Protein AF-A0A6G0XD49-F1 (afdb_monomer_lite)

InterPro domains:
  IPR055588 Domain of unknown function DUF7164 [PF23741] (1-116)

pLDDT: mean 91.75, std 7.18, range [50.47, 98.06]

Radius of gyration: 19.02 Å; chains: 1; bounding box: 38×35×54 Å

Foldseek 3Di:
DVCCVVPVDDPCLVDVVCPQPCPPHDHPVVPVVVVVVVVCCVVCVPPDDDDPPQAEAADLLFFAFPVRYPYYDADPDDHLAHPVCVVVVVCVVPDLVPQDCRGSNSVNVNVSVVPDDDPDD

Organism: NCBI:txid100861

Secondary structure (DSSP, 8-state):
-HHIIIIIS-TTTTSTTTTTTTTTSS-GGGHHHHHHHHHHHHHHTTT-----TTTSSEETT--SBGGG-S-EE--SS-SSS-HHHHHTTTTTT--GGG--TTBHHHHHHHHHHHTSPPPP-

Sequence (121 aa):
MKYLHEHEFTAEEKSKEYGTKGWPTWHYGVLTLYAGHIAIHNCTFESGVDKNTNMLDFPTTSADDVQNHAHLHTWQDRERFSKFEFAEGKYASENISALSLNKVSDYAMFMALDSQEKASP

Structure (mmCIF, N/CA/C/O backbone):
data_AF-A0A6G0XD49-F1
#
_entry.id   AF-A0A6G0XD49-F1
#
loop_
_atom_site.group_PDB
_atom_site.id
_atom_site.type_symbol
_atom_site.label_atom_id
_atom_site.label_alt_id
_atom_site.label_comp_id
_atom_site.label_asym_id
_atom_site.label_entity_id
_atom_site.label_seq_id
_atom_site.pdbx_PDB_ins_code
_atom_site.Cartn_x
_atom_site.Cartn_y
_atom_site.Cartn_z
_atom_site.occupancy
_atom_site.B_iso_or_equiv
_atom_site.auth_seq_id
_atom_site.auth_comp_id
_atom_site.auth_asym_id
_atom_site.auth_atom_id
_atom_site.pdbx_PDB_model_num
ATOM 1 N N . MET A 1 1 ? 14.618 -7.229 -11.792 1.00 85.81 1 MET A N 1
ATOM 2 C CA . MET A 1 1 ? 14.721 -6.265 -12.916 1.00 85.81 1 MET A CA 1
ATOM 3 C C . MET A 1 1 ? 16.073 -5.563 -12.930 1.00 85.81 1 MET A C 1
ATOM 5 O O . MET A 1 1 ? 16.143 -4.342 -12.960 1.00 85.81 1 MET A O 1
ATOM 9 N N . LYS A 1 2 ? 17.158 -6.348 -12.911 1.00 88.25 2 LYS A N 1
ATOM 10 C CA . LYS A 1 2 ? 18.527 -5.823 -12.933 1.00 88.25 2 LYS A CA 1
ATOM 11 C C . LYS A 1 2 ? 18.848 -5.174 -14.285 1.00 88.25 2 LYS A C 1
ATOM 13 O O . LYS A 1 2 ? 19.360 -4.070 -14.311 1.00 88.25 2 LYS A O 1
ATOM 18 N N . TYR A 1 3 ? 18.406 -5.795 -15.379 1.00 90.62 3 TYR A N 1
ATOM 19 C CA . TYR A 1 3 ? 18.597 -5.272 -16.732 1.00 90.62 3 TYR A CA 1
ATOM 20 C C . TYR A 1 3 ? 18.016 -3.861 -16.929 1.00 90.62 3 TYR A C 1
ATOM 22 O O . TYR A 1 3 ? 18.755 -2.960 -17.304 1.00 90.62 3 TYR A O 1
ATOM 30 N N . LEU A 1 4 ? 16.732 -3.631 -16.603 1.00 91.62 4 LEU A N 1
ATOM 31 C CA . LEU A 1 4 ? 16.142 -2.286 -16.718 1.00 91.62 4 LEU A CA 1
ATOM 32 C C . LEU A 1 4 ? 16.900 -1.262 -15.857 1.00 91.62 4 LEU A C 1
ATOM 34 O O . LEU A 1 4 ? 17.164 -0.150 -16.304 1.00 91.62 4 LEU A O 1
ATOM 38 N N . HIS A 1 5 ? 17.279 -1.646 -14.631 1.00 93.12 5 HIS A N 1
ATOM 39 C CA . HIS A 1 5 ? 18.098 -0.797 -13.769 1.00 93.12 5 HIS A CA 1
ATOM 40 C C . HIS A 1 5 ? 19.446 -0.457 -14.417 1.00 93.12 5 HIS A C 1
ATOM 42 O O . HIS A 1 5 ? 19.867 0.689 -14.348 1.00 93.12 5 HIS A O 1
ATOM 48 N N . GLU A 1 6 ? 20.132 -1.412 -15.035 1.00 95.19 6 GLU A N 1
ATOM 49 C CA . GLU A 1 6 ? 21.479 -1.208 -15.577 1.00 95.19 6 GLU A CA 1
ATOM 50 C C . GLU A 1 6 ? 21.486 -0.488 -16.930 1.00 95.19 6 GLU A C 1
ATOM 52 O O . GLU A 1 6 ? 22.426 0.261 -17.196 1.00 95.19 6 GLU A O 1
ATOM 57 N N . HIS A 1 7 ? 20.449 -0.664 -17.754 1.00 95.44 7 HIS A N 1
ATOM 58 C CA . HIS A 1 7 ? 20.506 -0.298 -19.174 1.00 95.44 7 HIS A CA 1
ATOM 59 C C . HIS A 1 7 ? 19.409 0.651 -19.661 1.00 95.44 7 HIS A C 1
ATOM 61 O O . HIS A 1 7 ? 19.655 1.390 -20.607 1.00 95.44 7 HIS A O 1
ATOM 67 N N . GLU A 1 8 ? 18.232 0.664 -19.034 1.00 94.31 8 GLU A N 1
ATOM 68 C CA . GLU A 1 8 ? 17.064 1.365 -19.600 1.00 94.31 8 GLU A CA 1
ATOM 69 C C . GLU A 1 8 ? 16.777 2.704 -18.919 1.00 94.31 8 GLU A C 1
ATOM 71 O O . GLU A 1 8 ? 16.226 3.609 -19.535 1.00 94.31 8 GLU A O 1
ATOM 76 N N . PHE A 1 9 ? 17.167 2.855 -17.651 1.00 94.69 9 PHE A N 1
ATOM 77 C CA . PHE A 1 9 ? 17.012 4.115 -16.926 1.00 94.69 9 PHE A CA 1
ATOM 78 C C . PHE A 1 9 ? 18.306 4.928 -16.933 1.00 94.69 9 PHE A C 1
ATOM 80 O O . PHE A 1 9 ? 19.380 4.449 -16.540 1.00 94.69 9 PHE A O 1
ATOM 87 N N . THR A 1 10 ? 18.188 6.195 -17.310 1.00 95.81 10 THR A N 1
ATOM 88 C CA . THR A 1 10 ? 19.269 7.182 -17.251 1.00 95.81 10 THR A CA 1
ATOM 89 C C . THR A 1 10 ? 19.672 7.497 -15.806 1.00 95.81 10 THR A C 1
ATOM 91 O O . THR A 1 10 ? 18.965 7.184 -14.845 1.00 95.81 10 THR A O 1
ATOM 94 N N . ALA A 1 11 ? 20.836 8.131 -15.623 1.00 96.44 11 ALA A N 1
ATOM 95 C CA . ALA A 1 11 ? 21.262 8.608 -14.305 1.00 96.44 11 ALA A CA 1
ATOM 96 C C . ALA A 1 11 ? 20.301 9.667 -13.735 1.00 96.44 11 ALA A C 1
ATOM 98 O O . ALA A 1 11 ? 20.070 9.688 -12.528 1.00 96.44 11 ALA A O 1
ATOM 99 N N . GLU A 1 12 ? 19.716 10.503 -14.601 1.00 96.12 12 GLU A N 1
ATOM 100 C CA . GLU A 1 12 ? 18.711 11.487 -14.205 1.00 96.12 12 GLU A CA 1
ATOM 101 C C . GLU A 1 12 ? 17.456 10.791 -13.669 1.00 96.12 12 GLU A C 1
ATOM 103 O O . GLU A 1 12 ? 17.064 11.064 -12.543 1.00 96.12 12 GLU A O 1
ATOM 108 N N . GLU A 1 13 ? 16.880 9.828 -14.392 1.00 95.44 13 GLU A N 1
ATOM 109 C CA . GLU A 1 13 ? 15.654 9.127 -13.965 1.00 95.44 13 GLU A CA 1
ATOM 110 C C . GLU A 1 13 ? 15.812 8.330 -12.658 1.00 95.44 13 GLU A C 1
ATOM 112 O O . GLU A 1 13 ? 14.829 8.055 -11.969 1.00 95.44 13 GLU A O 1
ATOM 117 N N . LYS A 1 14 ? 17.048 7.962 -12.302 1.00 94.88 14 LYS A N 1
ATOM 118 C CA . LYS A 1 14 ? 17.398 7.300 -11.033 1.00 94.88 14 LYS A CA 1
ATOM 119 C C . LYS A 1 14 ? 17.630 8.276 -9.877 1.00 94.88 14 LYS A C 1
ATOM 121 O O . LYS A 1 14 ? 17.747 7.840 -8.731 1.00 94.88 14 LYS A O 1
ATOM 126 N N . SER A 1 15 ? 17.784 9.565 -10.168 1.00 94.94 15 SER A N 1
ATOM 127 C CA . SER A 1 15 ? 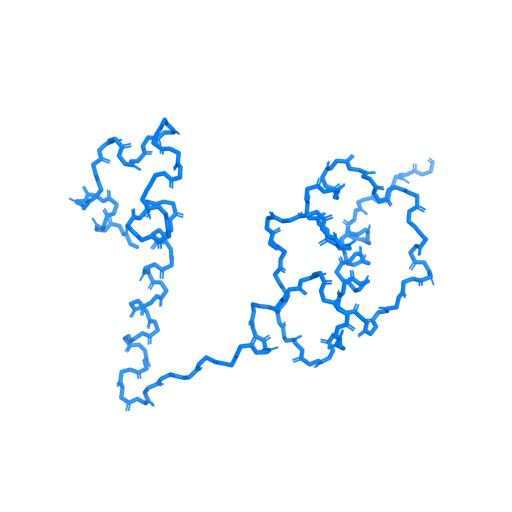18.176 10.580 -9.189 1.00 94.94 15 SER A CA 1
ATOM 128 C C . SER A 1 15 ? 17.034 10.937 -8.233 1.00 94.94 15 SER A C 1
ATOM 130 O O . SER A 1 15 ? 15.854 10.785 -8.553 1.00 94.94 15 SER A O 1
ATOM 132 N N . LYS A 1 16 ? 17.377 11.454 -7.045 1.00 94.25 16 LYS A N 1
ATOM 133 C CA . LYS A 1 16 ? 16.368 11.926 -6.080 1.00 94.25 16 LYS A CA 1
ATOM 134 C C . LYS A 1 16 ? 15.627 13.151 -6.616 1.00 94.25 16 LYS A C 1
ATOM 136 O O . LYS A 1 16 ? 14.438 13.312 -6.361 1.00 94.25 16 LYS A O 1
ATOM 141 N N . GLU A 1 17 ? 16.328 13.987 -7.372 1.00 96.00 17 GLU A N 1
ATOM 142 C CA . GLU A 1 17 ? 15.851 15.235 -7.966 1.00 96.00 17 GLU A CA 1
ATOM 143 C C . GLU A 1 17 ? 14.796 14.990 -9.053 1.00 96.00 17 GLU A C 1
ATOM 145 O O . GLU A 1 17 ? 13.919 15.828 -9.285 1.00 96.00 17 GLU A O 1
ATOM 150 N N . TYR A 1 18 ? 14.848 13.829 -9.710 1.00 94.50 18 TYR A N 1
ATOM 151 C CA . TYR A 1 18 ? 13.815 13.406 -10.651 1.00 94.50 18 TYR A CA 1
ATOM 152 C C . TYR A 1 18 ? 12.488 13.094 -9.950 1.00 94.50 18 TYR A C 1
ATOM 154 O O . TYR A 1 18 ? 11.420 13.289 -10.534 1.00 94.50 18 TYR A O 1
ATOM 162 N N . GLY A 1 19 ? 12.536 12.707 -8.672 1.00 92.56 19 GLY A N 1
ATOM 163 C CA . GLY A 1 19 ? 11.358 12.535 -7.829 1.00 92.56 19 GLY A CA 1
ATOM 164 C C . GLY A 1 19 ? 10.375 11.542 -8.439 1.00 92.56 19 GLY A C 1
ATOM 165 O O . GLY A 1 19 ? 10.741 10.410 -8.721 1.00 92.56 19 GLY A O 1
ATOM 166 N N . THR A 1 20 ? 9.129 11.966 -8.656 1.00 92.62 20 THR A N 1
ATOM 167 C CA . THR A 1 20 ? 8.046 11.149 -9.234 1.00 92.62 20 THR A CA 1
ATOM 168 C C . THR A 1 20 ? 7.772 11.454 -10.709 1.00 92.62 20 THR A C 1
ATOM 170 O O . THR A 1 20 ? 6.728 11.066 -11.239 1.00 92.62 20 THR A O 1
ATOM 173 N N . LYS A 1 21 ? 8.687 12.146 -11.402 1.00 93.44 21 LYS A N 1
ATOM 174 C CA . LYS A 1 21 ? 8.553 12.379 -12.846 1.00 93.44 21 LYS A CA 1
ATOM 175 C C . LYS A 1 21 ? 8.436 11.031 -13.578 1.00 93.44 21 LYS A C 1
ATOM 177 O O . LYS A 1 21 ? 9.052 10.037 -13.190 1.00 93.44 21 LYS A O 1
ATOM 182 N N . GLY A 1 22 ? 7.573 10.990 -14.591 1.00 88.50 22 GLY A N 1
ATOM 183 C CA . GLY A 1 22 ? 7.269 9.781 -15.366 1.00 88.50 22 GLY A CA 1
ATOM 184 C C . GLY A 1 22 ? 6.196 8.859 -14.765 1.00 88.50 22 GLY A C 1
ATOM 185 O O . GLY A 1 22 ? 5.602 8.069 -15.500 1.00 88.50 22 GLY A O 1
ATOM 186 N N . TRP A 1 23 ? 5.854 8.987 -13.477 1.00 88.62 23 TRP A N 1
ATOM 187 C CA . TRP A 1 23 ? 4.709 8.280 -12.885 1.00 88.62 23 TRP A CA 1
ATOM 188 C C . TRP A 1 23 ? 3.374 8.791 -13.473 1.00 88.62 23 TRP A C 1
ATOM 190 O O . TRP A 1 23 ? 3.242 9.999 -13.677 1.00 88.62 23 TRP A O 1
ATOM 200 N N . PRO A 1 24 ? 2.367 7.929 -13.737 1.00 87.06 24 PRO A N 1
ATOM 201 C CA . PRO A 1 24 ? 2.303 6.481 -13.489 1.00 87.06 24 PRO A CA 1
ATOM 202 C C . PRO A 1 24 ? 2.796 5.605 -14.651 1.00 87.06 24 PRO A C 1
ATOM 204 O O . PRO A 1 24 ? 2.536 4.406 -14.675 1.00 87.06 24 PRO A O 1
ATOM 207 N N . THR A 1 25 ? 3.475 6.200 -15.631 1.00 87.50 25 THR A N 1
ATOM 208 C CA . THR A 1 25 ? 3.927 5.525 -16.854 1.00 87.50 25 THR A CA 1
ATOM 209 C C . THR A 1 25 ? 5.325 4.923 -16.692 1.00 87.50 25 THR A C 1
ATOM 211 O O . THR A 1 25 ? 5.460 3.903 -16.021 1.00 87.50 25 THR A O 1
ATOM 214 N N . TRP A 1 26 ? 6.362 5.514 -17.293 1.00 91.88 26 TRP A N 1
ATOM 215 C CA . TRP A 1 26 ? 7.756 5.087 -17.178 1.00 91.88 26 TRP A CA 1
ATOM 216 C C . TRP A 1 26 ? 8.412 5.716 -15.949 1.00 91.88 26 TRP A C 1
ATOM 218 O O . TRP A 1 26 ? 8.705 6.909 -15.942 1.00 91.88 26 TRP A O 1
ATOM 228 N N . HIS A 1 27 ? 8.609 4.937 -14.885 1.00 94.44 27 HIS A N 1
ATOM 229 C CA . HIS A 1 27 ? 9.156 5.462 -13.638 1.00 94.44 27 HIS A CA 1
ATOM 230 C C . HIS A 1 27 ? 10.052 4.446 -12.918 1.00 94.44 27 HIS A C 1
ATOM 232 O O . HIS A 1 27 ? 9.650 3.317 -12.633 1.00 94.44 27 HIS A O 1
ATOM 238 N N . TYR A 1 28 ? 11.271 4.871 -12.574 1.00 94.50 28 TYR A N 1
ATOM 239 C CA . TYR A 1 28 ? 12.288 4.012 -11.961 1.00 94.50 28 TYR A CA 1
ATOM 240 C C . TYR A 1 28 ? 11.839 3.428 -10.611 1.00 94.50 28 TYR A C 1
ATOM 242 O O . TYR A 1 28 ? 12.086 2.256 -10.320 1.00 94.50 28 TYR A O 1
ATOM 250 N N . GLY A 1 29 ? 11.113 4.215 -9.807 1.00 90.88 29 GLY A N 1
ATOM 251 C CA . GLY A 1 29 ? 10.632 3.806 -8.485 1.00 90.88 29 GLY A CA 1
ATOM 252 C C . GLY A 1 29 ? 9.656 2.625 -8.495 1.00 90.88 29 GLY A C 1
ATOM 253 O O . GLY A 1 29 ? 9.401 2.048 -7.442 1.00 90.88 29 GLY A O 1
ATOM 254 N N . VAL A 1 30 ? 9.146 2.225 -9.665 1.00 90.69 30 VAL A N 1
ATOM 255 C CA . VAL A 1 30 ? 8.218 1.091 -9.816 1.00 90.69 30 VAL A CA 1
ATOM 256 C C . VAL A 1 30 ? 8.759 -0.042 -10.679 1.00 90.69 30 VAL A C 1
ATOM 258 O O . VAL A 1 30 ? 8.005 -0.868 -11.191 1.00 90.69 30 VAL A O 1
ATOM 261 N N . LEU A 1 31 ? 10.086 -0.159 -10.768 1.00 91.31 31 LEU A N 1
ATOM 262 C CA . LEU A 1 31 ? 10.767 -1.305 -11.379 1.00 91.31 31 LEU A CA 1
ATOM 263 C C . LEU A 1 31 ? 10.246 -2.666 -10.893 1.00 91.31 31 LEU A C 1
ATOM 265 O O . LEU A 1 31 ? 10.184 -3.623 -11.665 1.00 91.31 31 LEU A O 1
ATOM 269 N N . THR A 1 32 ? 9.881 -2.767 -9.615 1.00 88.81 32 THR A N 1
ATOM 270 C CA . THR A 1 32 ? 9.284 -3.973 -9.028 1.00 88.81 32 THR A CA 1
ATOM 271 C C . THR A 1 32 ? 7.914 -4.296 -9.622 1.00 88.81 32 THR A C 1
ATOM 273 O O . THR A 1 32 ? 7.619 -5.473 -9.811 1.00 88.81 32 THR A O 1
ATOM 276 N N . LEU A 1 33 ? 7.111 -3.294 -9.998 1.00 89.56 33 LEU A N 1
ATOM 277 C CA . LEU A 1 33 ? 5.820 -3.509 -10.660 1.00 89.56 33 LEU A CA 1
ATOM 278 C C . LEU A 1 33 ? 6.003 -4.046 -12.084 1.00 89.56 33 LEU A C 1
ATOM 280 O O . LEU A 1 33 ? 5.319 -4.996 -12.461 1.00 89.56 33 LEU A O 1
ATOM 284 N N . TYR A 1 34 ? 6.979 -3.536 -12.847 1.00 91.25 34 TYR A N 1
ATOM 285 C CA . TYR A 1 34 ? 7.320 -4.126 -14.151 1.00 91.25 34 TYR A CA 1
ATOM 286 C C . TYR A 1 34 ? 7.798 -5.574 -14.011 1.00 91.25 34 TYR A C 1
ATOM 288 O O . TYR A 1 34 ? 7.416 -6.430 -14.807 1.00 91.25 34 TYR A O 1
ATOM 296 N N . ALA A 1 35 ? 8.598 -5.863 -12.975 1.00 89.38 35 ALA A N 1
ATOM 297 C CA . ALA A 1 35 ? 9.009 -7.228 -12.645 1.00 89.38 35 ALA A CA 1
ATOM 298 C C . ALA A 1 35 ? 7.796 -8.134 -12.427 1.00 89.38 35 ALA A C 1
ATOM 300 O O . ALA A 1 35 ? 7.735 -9.227 -12.983 1.00 89.38 35 ALA A O 1
ATOM 301 N N . GLY A 1 36 ? 6.842 -7.651 -11.626 1.00 89.19 36 GLY A N 1
ATOM 302 C CA . GLY A 1 36 ? 5.601 -8.346 -11.318 1.00 89.19 36 GLY A CA 1
ATOM 303 C C . GLY A 1 36 ? 4.788 -8.636 -12.574 1.00 89.19 36 GLY A C 1
ATOM 304 O O . GLY A 1 36 ? 4.407 -9.780 -12.783 1.00 89.19 36 GLY A O 1
ATOM 305 N N . HIS A 1 37 ? 4.594 -7.648 -13.453 1.00 87.81 37 HIS A N 1
ATOM 306 C CA . HIS A 1 37 ? 3.890 -7.850 -14.724 1.00 87.81 37 HIS A CA 1
ATOM 307 C C . HIS A 1 37 ? 4.549 -8.914 -15.607 1.00 87.81 37 HIS A C 1
ATOM 309 O O . HIS A 1 37 ? 3.854 -9.800 -16.101 1.00 87.81 37 HIS A O 1
ATOM 315 N N . ILE A 1 38 ? 5.875 -8.870 -15.775 1.00 90.44 38 ILE A N 1
ATOM 316 C CA . ILE A 1 38 ? 6.596 -9.880 -16.566 1.00 90.44 38 ILE A CA 1
ATOM 317 C C . ILE A 1 38 ? 6.463 -11.262 -15.921 1.00 90.44 38 ILE A C 1
ATOM 319 O O . ILE A 1 38 ? 6.199 -12.237 -16.619 1.00 90.44 38 ILE A O 1
ATOM 323 N N . ALA A 1 39 ? 6.618 -11.354 -14.598 1.00 91.62 39 ALA A N 1
ATOM 324 C CA . ALA A 1 39 ? 6.515 -12.616 -13.874 1.00 91.62 39 ALA A CA 1
ATOM 325 C C . ALA A 1 39 ? 5.109 -13.221 -13.980 1.00 91.62 39 ALA A C 1
ATOM 327 O O . ALA A 1 39 ? 4.981 -14.396 -14.313 1.00 91.62 39 ALA A O 1
ATOM 328 N N . ILE A 1 40 ? 4.064 -12.418 -13.758 1.00 90.88 40 ILE A N 1
ATOM 329 C CA . ILE A 1 40 ? 2.670 -12.845 -13.906 1.00 90.88 40 ILE A CA 1
ATOM 330 C C . ILE A 1 40 ? 2.448 -13.349 -15.328 1.00 90.88 40 ILE A C 1
ATOM 332 O O . ILE A 1 40 ? 2.023 -14.488 -15.494 1.00 90.88 40 ILE A O 1
ATOM 336 N N . HIS A 1 41 ? 2.796 -12.551 -16.342 1.00 89.38 41 HIS A N 1
ATOM 337 C CA . HIS A 1 41 ? 2.610 -12.935 -17.739 1.00 89.38 41 HIS A CA 1
ATOM 338 C C . HIS A 1 41 ? 3.334 -14.242 -18.080 1.00 89.38 41 HIS A C 1
ATOM 340 O O . HIS A 1 41 ? 2.730 -15.141 -18.653 1.00 89.38 41 HIS A O 1
ATOM 346 N N . ASN A 1 42 ? 4.594 -14.393 -17.669 1.00 92.38 42 ASN A N 1
ATOM 347 C CA . ASN A 1 42 ? 5.370 -15.604 -17.923 1.00 92.38 42 ASN A CA 1
ATOM 348 C C . ASN A 1 42 ? 4.777 -16.845 -17.233 1.00 92.38 42 ASN A C 1
ATOM 350 O O . ASN A 1 42 ? 4.780 -17.928 -17.807 1.00 92.38 42 ASN A O 1
ATOM 354 N N . CYS A 1 43 ? 4.262 -16.702 -16.010 1.00 92.38 43 CYS A N 1
ATOM 355 C CA . CYS A 1 43 ? 3.689 -17.815 -15.249 1.00 92.38 43 CYS A CA 1
ATOM 356 C C . CYS A 1 43 ? 2.265 -18.197 -15.679 1.00 92.38 43 CYS A C 1
ATOM 358 O O . CYS A 1 43 ? 1.790 -19.265 -15.310 1.00 92.38 43 CYS A O 1
ATOM 360 N N . THR A 1 44 ? 1.572 -1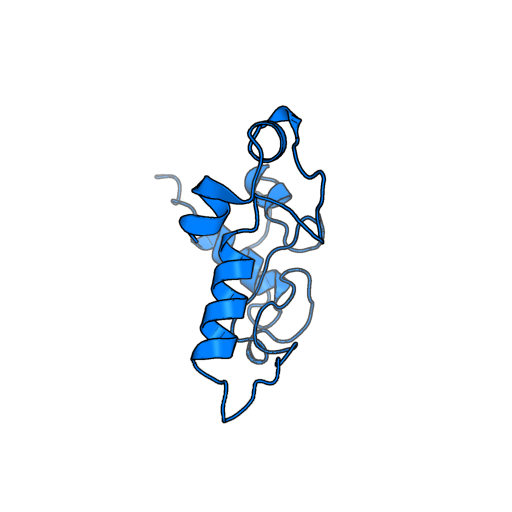7.327 -16.413 1.00 93.69 44 THR A N 1
ATOM 361 C CA . THR A 1 44 ? 0.141 -17.480 -16.735 1.00 93.69 44 THR A CA 1
ATOM 362 C C . THR A 1 44 ? -0.150 -17.352 -18.227 1.00 93.69 44 THR A C 1
ATOM 364 O O . THR A 1 44 ? -1.303 -17.216 -18.628 1.00 93.69 44 THR A O 1
ATOM 367 N N . PHE A 1 45 ? 0.896 -17.408 -19.055 1.00 89.38 45 PHE A N 1
ATOM 368 C CA . PHE A 1 45 ? 0.836 -17.159 -20.493 1.00 89.38 45 PHE A CA 1
ATOM 369 C C . PHE A 1 45 ? -0.265 -17.964 -21.199 1.00 89.38 45 PHE A C 1
ATOM 371 O O . PHE A 1 45 ? -0.994 -17.419 -22.022 1.00 89.38 45 PHE A O 1
ATOM 378 N N . GLU A 1 46 ? -0.412 -19.244 -20.848 1.00 92.44 46 GLU A N 1
ATOM 379 C CA . GLU A 1 46 ? -1.374 -20.152 -21.486 1.00 92.44 46 GLU A CA 1
ATOM 380 C C . GLU A 1 46 ? -2.793 -20.057 -20.904 1.00 92.44 46 GLU A C 1
ATOM 382 O O . GLU A 1 46 ? -3.764 -20.358 -21.594 1.00 92.44 46 GLU A O 1
ATOM 387 N N . SER A 1 47 ? -2.928 -19.650 -19.640 1.00 91.50 47 SER A N 1
ATOM 388 C CA . SER A 1 47 ? -4.204 -19.635 -18.912 1.00 91.50 47 SER A CA 1
ATOM 389 C C . SER A 1 47 ? -4.880 -18.264 -18.885 1.00 91.50 47 SER A C 1
ATOM 391 O O . SER A 1 47 ? -6.076 -18.173 -18.611 1.00 91.50 47 SER A O 1
ATOM 393 N N . GLY A 1 48 ? -4.121 -17.196 -19.135 1.00 85.94 48 GLY A N 1
ATOM 394 C CA . GLY A 1 48 ? -4.546 -15.828 -18.866 1.00 85.94 48 GLY A CA 1
ATOM 395 C C . GLY A 1 48 ? -4.639 -15.523 -17.366 1.00 85.94 48 GLY A C 1
ATOM 396 O O . GLY A 1 48 ? -4.428 -16.387 -16.510 1.00 85.94 48 GLY A O 1
ATOM 397 N N . VAL A 1 49 ? -4.938 -14.259 -17.055 1.00 87.19 49 VAL A N 1
ATOM 398 C CA . VAL A 1 49 ? -5.132 -13.740 -15.692 1.00 87.19 49 VAL A CA 1
ATOM 399 C C . VAL A 1 49 ? -6.303 -12.784 -15.696 1.00 87.19 49 VAL A C 1
ATOM 401 O O . VAL A 1 49 ? -6.416 -11.952 -16.594 1.00 87.19 49 VAL A O 1
ATOM 404 N N . ASP A 1 50 ? -7.121 -12.872 -14.653 1.00 86.25 50 ASP A N 1
ATOM 405 C CA . ASP A 1 50 ? -8.120 -11.865 -14.332 1.00 86.25 50 ASP A CA 1
ATOM 406 C C . ASP A 1 50 ? -7.804 -11.223 -12.976 1.00 86.25 50 ASP A C 1
ATOM 408 O O . ASP A 1 50 ? -7.366 -11.895 -12.035 1.00 86.25 50 ASP A O 1
ATOM 412 N N . LYS A 1 51 ? -8.000 -9.905 -12.879 1.00 82.62 51 LYS A N 1
ATOM 413 C CA . LYS A 1 51 ? -7.791 -9.164 -11.633 1.00 82.62 51 LYS A CA 1
ATOM 414 C C . LYS A 1 51 ? -9.112 -9.110 -10.879 1.00 82.62 51 LYS A C 1
ATOM 416 O O . LYS A 1 51 ? -9.996 -8.334 -11.226 1.00 82.62 51 LYS A O 1
ATOM 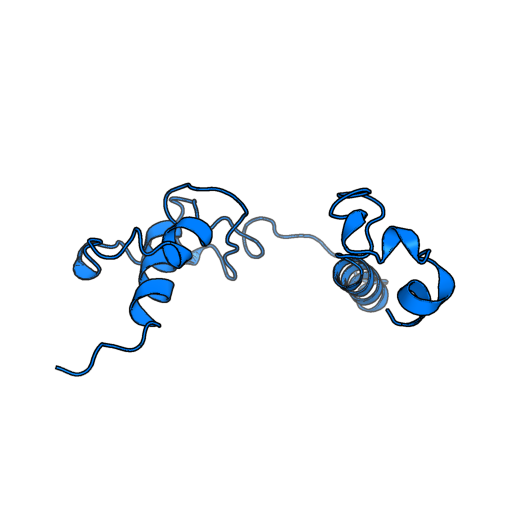421 N N . ASN A 1 52 ? -9.197 -9.826 -9.760 1.00 85.81 52 ASN A N 1
ATOM 422 C CA . ASN A 1 52 ? -10.264 -9.587 -8.794 1.00 85.81 52 ASN A CA 1
ATOM 423 C C . ASN A 1 52 ? -9.977 -8.292 -8.014 1.00 85.81 52 ASN A C 1
ATOM 425 O O . ASN A 1 52 ? -9.184 -8.286 -7.071 1.00 85.81 52 ASN A O 1
ATOM 429 N N . THR A 1 53 ? -10.631 -7.200 -8.412 1.00 83.69 53 THR A N 1
ATOM 430 C CA . THR A 1 53 ? -10.451 -5.860 -7.827 1.00 83.69 53 THR A CA 1
ATOM 431 C C . THR A 1 53 ? -10.956 -5.727 -6.397 1.00 83.69 53 THR A C 1
ATOM 433 O O . THR A 1 53 ? -10.661 -4.729 -5.752 1.00 83.69 53 THR A O 1
ATOM 436 N N . ASN A 1 54 ? -11.717 -6.704 -5.907 1.00 88.69 54 ASN A N 1
ATOM 437 C CA . ASN A 1 54 ? -12.307 -6.652 -4.575 1.00 88.69 54 ASN A CA 1
ATOM 438 C C . ASN A 1 54 ? -11.497 -7.465 -3.563 1.00 88.69 54 ASN A C 1
ATOM 440 O O . ASN A 1 54 ? -11.672 -7.277 -2.374 1.00 88.69 54 ASN A O 1
ATOM 444 N N . MET A 1 55 ? -10.615 -8.368 -3.995 1.00 89.38 55 MET A N 1
ATOM 445 C CA . MET A 1 55 ? -9.938 -9.283 -3.069 1.00 89.38 55 MET A CA 1
ATOM 446 C C . MET A 1 55 ? -8.545 -8.798 -2.662 1.00 89.38 55 MET A C 1
ATOM 448 O O . MET A 1 55 ? -8.146 -8.919 -1.506 1.00 89.38 55 MET A O 1
ATOM 452 N N . LEU A 1 56 ? -7.789 -8.279 -3.627 1.00 88.06 56 LEU A N 1
ATOM 453 C CA . LEU A 1 56 ? -6.420 -7.813 -3.444 1.00 88.06 56 LEU A CA 1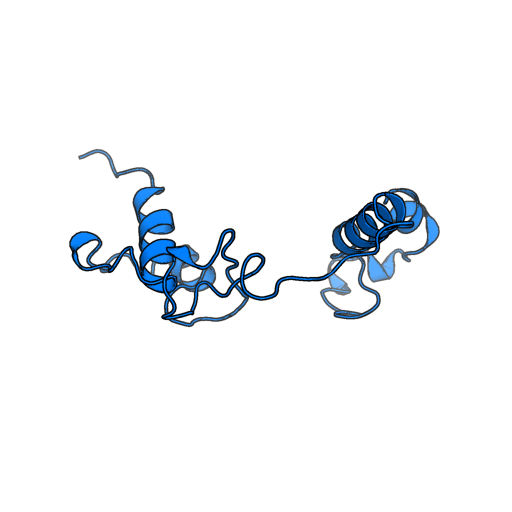
ATOM 454 C C . LEU A 1 56 ? -6.379 -6.317 -3.709 1.00 88.06 56 LEU A C 1
ATOM 456 O O . LEU A 1 56 ? -7.076 -5.850 -4.607 1.00 88.06 56 LEU A O 1
ATOM 460 N N . ASP A 1 57 ? -5.505 -5.608 -2.994 1.00 89.00 57 ASP A N 1
ATOM 461 C CA . ASP A 1 57 ? -5.298 -4.175 -3.215 1.00 89.00 57 ASP A CA 1
ATOM 462 C C . ASP A 1 57 ? -6.601 -3.385 -2.969 1.00 89.00 57 ASP A C 1
ATOM 464 O O . ASP A 1 57 ? -7.091 -2.691 -3.857 1.00 89.00 57 ASP A O 1
ATOM 468 N N . PHE A 1 58 ? -7.190 -3.530 -1.768 1.00 94.88 58 PHE A N 1
ATOM 469 C CA . PHE A 1 58 ? -8.453 -2.880 -1.382 1.00 94.88 58 PHE A CA 1
ATOM 470 C C . PHE A 1 58 ? -8.258 -1.723 -0.372 1.00 94.88 58 PHE A C 1
ATOM 472 O O . PHE A 1 58 ? -7.490 -1.887 0.580 1.00 94.88 58 PHE A O 1
ATOM 479 N N . PRO A 1 59 ? -8.920 -0.556 -0.529 1.00 95.50 59 PRO A N 1
ATOM 480 C CA . PRO A 1 59 ? -8.701 0.649 0.289 1.00 95.50 59 PRO A CA 1
ATOM 481 C C . PRO A 1 59 ? -8.951 0.464 1.775 1.00 95.50 59 PRO A C 1
ATOM 483 O O . PRO A 1 59 ? -10.080 0.240 2.198 1.00 95.50 59 PRO A O 1
ATOM 486 N N . THR A 1 60 ? -7.918 0.713 2.590 1.00 96.69 60 THR A N 1
ATOM 487 C CA . THR A 1 60 ? -8.057 0.831 4.051 1.00 96.69 60 THR A CA 1
ATOM 488 C C . THR A 1 60 ? -8.936 2.001 4.482 1.00 96.69 60 THR A C 1
ATOM 490 O O . THR A 1 60 ? -9.243 2.122 5.657 1.00 96.69 60 THR A O 1
ATOM 493 N N . THR A 1 61 ? -9.351 2.877 3.572 1.00 96.75 61 THR A N 1
ATOM 494 C CA . THR A 1 61 ? -10.304 3.955 3.865 1.00 96.75 61 THR A CA 1
ATOM 495 C C . THR A 1 61 ? -11.760 3.487 3.781 1.00 96.75 61 THR A C 1
ATOM 497 O O . THR A 1 61 ? -12.662 4.187 4.239 1.00 96.75 61 THR A O 1
ATOM 500 N N . SER A 1 62 ? -11.999 2.280 3.255 1.00 96.12 62 SER A N 1
ATOM 501 C CA . SER A 1 62 ? -13.333 1.741 3.004 1.00 96.12 62 SER A CA 1
ATOM 502 C C . SER A 1 62 ? -14.137 1.451 4.277 1.00 96.12 62 SER A C 1
ATOM 504 O O . SER A 1 62 ? -13.604 1.155 5.354 1.00 96.12 62 SER A O 1
ATOM 506 N N . ALA A 1 63 ? -15.460 1.502 4.123 1.00 96.88 63 ALA A N 1
ATOM 507 C CA . ALA A 1 63 ? -16.436 1.058 5.113 1.00 96.88 63 ALA A CA 1
ATOM 508 C C . ALA A 1 63 ? -16.999 -0.350 4.824 1.00 96.88 63 ALA A C 1
ATOM 510 O O . ALA A 1 63 ? -17.926 -0.771 5.511 1.00 96.88 63 ALA A O 1
ATOM 511 N N . ASP A 1 64 ? -16.470 -1.046 3.814 1.00 97.25 64 ASP A N 1
ATOM 512 C CA . ASP A 1 64 ? -16.883 -2.405 3.444 1.00 97.25 64 ASP A CA 1
ATOM 513 C C . ASP A 1 64 ? -16.499 -3.439 4.522 1.00 97.25 64 ASP A C 1
ATOM 515 O O . ASP A 1 64 ? -15.723 -3.144 5.446 1.00 97.25 64 ASP A O 1
ATOM 519 N N . ASP A 1 65 ? -17.065 -4.641 4.411 1.00 96.81 65 ASP A N 1
ATOM 520 C CA . ASP A 1 65 ? -16.795 -5.743 5.329 1.00 96.81 65 ASP A CA 1
ATOM 521 C C . ASP A 1 65 ? -15.396 -6.317 5.084 1.00 96.81 65 ASP A C 1
ATOM 523 O O . ASP A 1 65 ? -15.078 -6.780 3.989 1.00 96.81 65 ASP A O 1
ATOM 527 N N . VAL A 1 66 ? -14.561 -6.334 6.123 1.00 96.12 66 VAL A N 1
ATOM 528 C CA . VAL A 1 66 ? -13.182 -6.831 6.056 1.00 96.12 66 VAL A CA 1
ATOM 529 C C . VAL A 1 66 ? -13.097 -8.268 5.529 1.00 96.12 66 VAL A C 1
ATOM 531 O O . VAL A 1 66 ? -12.115 -8.622 4.883 1.00 96.12 66 VAL A O 1
ATOM 534 N N . GLN A 1 67 ? -14.125 -9.092 5.751 1.00 95.38 67 GLN A N 1
ATOM 535 C CA . GLN A 1 67 ? -14.140 -10.499 5.344 1.00 95.38 67 GLN A CA 1
ATOM 536 C C . GLN A 1 67 ? -14.210 -10.689 3.823 1.00 95.38 67 GLN A C 1
ATOM 538 O O . GLN A 1 67 ? -13.906 -11.776 3.331 1.00 95.38 67 GLN A O 1
ATOM 543 N N . ASN A 1 68 ? -14.570 -9.646 3.071 1.00 95.44 68 ASN A N 1
ATOM 544 C CA . ASN A 1 68 ? -14.647 -9.690 1.611 1.00 95.44 68 ASN A CA 1
ATOM 545 C C . ASN A 1 68 ? -13.298 -9.422 0.924 1.00 95.44 68 ASN A C 1
ATOM 547 O O . ASN A 1 68 ? -13.214 -9.498 -0.305 1.00 95.44 68 ASN A O 1
ATOM 551 N N . HIS A 1 69 ? -12.249 -9.108 1.692 1.00 95.56 69 HIS A N 1
ATOM 552 C CA . HIS A 1 69 ? -10.979 -8.614 1.168 1.00 95.56 69 HIS A CA 1
ATOM 553 C C . HIS A 1 69 ? -9.801 -9.366 1.795 1.00 95.56 69 HIS A C 1
ATOM 555 O O . HIS A 1 69 ? -9.586 -9.327 3.003 1.00 95.56 69 HIS A O 1
ATOM 561 N N . ALA A 1 70 ? -8.988 -10.027 0.971 1.00 93.06 70 ALA A N 1
ATOM 562 C CA . ALA A 1 70 ? -7.816 -10.763 1.444 1.00 93.06 70 ALA A CA 1
ATOM 563 C C . ALA A 1 70 ? -6.631 -9.845 1.776 1.00 93.06 70 ALA A C 1
ATOM 565 O O . ALA A 1 70 ? -5.817 -10.175 2.637 1.00 93.06 70 ALA A O 1
ATOM 566 N N . HIS A 1 71 ? -6.498 -8.714 1.075 1.00 94.44 71 HIS A N 1
ATOM 567 C CA . HIS A 1 71 ? -5.398 -7.779 1.291 1.00 94.44 71 HIS A CA 1
ATOM 568 C C . HIS A 1 71 ? -5.855 -6.326 1.193 1.00 94.44 71 HIS A C 1
ATOM 570 O O . HIS A 1 71 ? -6.368 -5.883 0.161 1.00 94.44 71 HIS A O 1
ATOM 576 N N . LEU A 1 72 ? -5.576 -5.566 2.250 1.00 95.00 72 LEU A N 1
ATOM 577 C CA . LEU A 1 72 ? -5.850 -4.139 2.321 1.00 95.00 72 LEU A CA 1
ATOM 578 C C . LEU A 1 72 ? -4.609 -3.334 1.928 1.00 95.00 72 LEU A C 1
ATOM 580 O O . LEU A 1 72 ? -3.481 -3.727 2.217 1.00 95.00 72 LEU A O 1
ATOM 584 N N . HIS A 1 73 ? -4.803 -2.188 1.293 1.00 94.00 73 HIS A N 1
ATOM 585 C CA . HIS A 1 73 ? -3.734 -1.257 0.957 1.00 94.00 73 HIS A CA 1
ATOM 586 C C . HIS A 1 73 ? -4.067 0.130 1.510 1.00 94.00 73 HIS A C 1
ATOM 588 O O . HIS A 1 73 ? -5.208 0.583 1.521 1.00 94.00 73 HIS A O 1
ATOM 594 N N . THR A 1 74 ? -3.052 0.795 2.047 1.00 94.81 74 THR A N 1
ATOM 595 C CA . THR A 1 74 ? -3.146 2.173 2.523 1.00 94.81 74 THR A CA 1
ATOM 596 C C . THR A 1 74 ? -2.561 3.125 1.490 1.00 94.81 74 THR A C 1
ATOM 598 O O . THR A 1 74 ? -1.333 3.239 1.348 1.00 94.81 74 THR A O 1
ATOM 601 N N . TRP A 1 75 ? -3.450 3.821 0.783 1.00 90.00 75 TRP A N 1
ATOM 602 C CA . TRP A 1 75 ? -3.110 4.819 -0.226 1.00 90.00 75 TRP A CA 1
ATOM 603 C C . TRP A 1 75 ? -2.521 6.089 0.399 1.00 90.00 75 TRP A C 1
ATOM 605 O O . TRP A 1 75 ? -2.323 6.213 1.610 1.00 90.00 75 TRP A O 1
ATOM 615 N N . GLN A 1 76 ? -2.109 7.013 -0.464 1.00 90.06 76 GLN A N 1
ATOM 616 C CA . GLN A 1 76 ? -1.526 8.300 -0.105 1.00 90.06 76 GLN A CA 1
ATOM 617 C C . GLN A 1 76 ? -2.618 9.354 0.138 1.00 90.06 76 GLN A C 1
ATOM 619 O O . GLN A 1 76 ? -2.598 10.424 -0.466 1.00 90.06 76 GLN A O 1
ATOM 624 N N . ASP A 1 77 ? -3.551 9.059 1.036 1.00 91.19 77 ASP A N 1
ATOM 625 C CA . ASP A 1 77 ? -4.627 9.959 1.452 1.00 91.19 77 ASP A CA 1
ATOM 626 C C . ASP A 1 77 ? -4.605 10.200 2.974 1.00 91.19 77 ASP A C 1
ATOM 628 O O . ASP A 1 77 ? -3.702 9.753 3.693 1.00 91.19 77 ASP A O 1
ATOM 632 N N . ARG A 1 78 ? -5.573 10.980 3.461 1.00 93.56 78 ARG A N 1
ATOM 633 C CA . ARG A 1 78 ? -5.783 11.291 4.884 1.00 93.56 78 ARG A CA 1
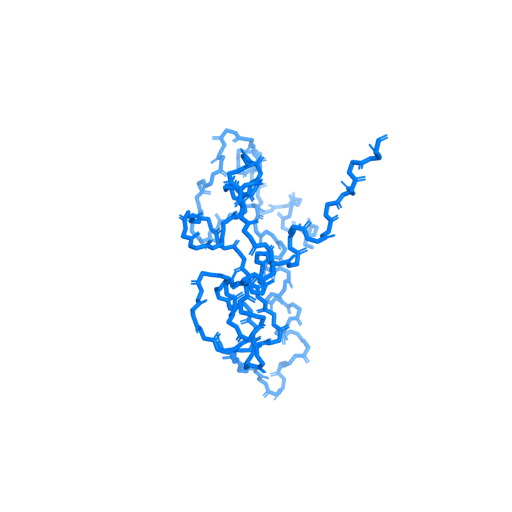ATOM 634 C C . ARG A 1 78 ? -7.227 11.004 5.303 1.00 93.56 78 ARG A C 1
ATOM 636 O O . ARG A 1 78 ? -7.814 11.774 6.055 1.00 93.56 78 ARG A O 1
ATOM 643 N N . GLU A 1 79 ? -7.821 9.949 4.753 1.00 92.94 79 GLU A N 1
ATOM 644 C CA . GLU A 1 79 ? -9.154 9.505 5.168 1.00 92.94 79 GLU A CA 1
ATOM 645 C C . GLU A 1 79 ? -9.069 8.559 6.382 1.00 92.94 79 GLU A C 1
ATOM 647 O O . GLU A 1 79 ? -8.005 8.388 6.978 1.00 92.94 79 GLU A O 1
ATOM 652 N N . ARG A 1 80 ? -10.212 7.969 6.772 1.00 92.94 80 ARG A N 1
ATOM 653 C CA . ARG A 1 80 ? -10.467 7.278 8.053 1.00 92.94 80 ARG A CA 1
ATOM 654 C C . ARG A 1 80 ? -9.269 6.530 8.659 1.00 92.94 80 ARG A C 1
ATOM 656 O O . ARG A 1 80 ? -9.013 6.730 9.846 1.00 92.94 80 ARG A O 1
ATOM 663 N N . PHE A 1 81 ? -8.588 5.674 7.890 1.00 95.69 81 PHE A N 1
ATOM 664 C CA . PHE A 1 81 ? -7.281 5.125 8.262 1.00 95.69 81 PHE A CA 1
ATOM 665 C C . PHE A 1 81 ? -6.215 5.547 7.249 1.00 95.69 81 PHE A C 1
ATOM 667 O O . PHE A 1 81 ? -6.229 5.105 6.098 1.00 95.69 81 PHE A O 1
ATOM 674 N N . SER A 1 82 ? -5.256 6.347 7.718 1.00 95.31 82 SER A N 1
ATOM 675 C CA . SER A 1 82 ? -4.154 6.889 6.931 1.00 95.31 82 SER A CA 1
ATOM 676 C C . SER A 1 82 ? -2.806 6.597 7.581 1.00 95.31 82 SER A C 1
ATOM 678 O O . SER A 1 82 ? -2.559 6.918 8.745 1.00 95.31 82 SER A O 1
ATOM 680 N N . LYS A 1 83 ? -1.867 6.077 6.783 1.00 93.88 83 LYS A N 1
ATOM 681 C CA . LYS A 1 83 ? -0.475 5.862 7.211 1.00 93.88 83 LYS A CA 1
ATOM 682 C C . LYS A 1 83 ? 0.242 7.160 7.586 1.00 93.88 83 LYS A C 1
ATOM 684 O O . LYS A 1 83 ? 1.143 7.130 8.417 1.00 93.88 83 LYS A O 1
ATOM 689 N N . PHE A 1 84 ? -0.143 8.289 6.984 1.00 95.25 84 PHE A N 1
ATOM 690 C CA . PHE A 1 84 ? 0.450 9.586 7.311 1.00 95.25 84 PHE A CA 1
ATOM 691 C C . PHE A 1 84 ? -0.020 10.064 8.678 1.00 95.25 84 PHE A C 1
ATOM 693 O O . PHE A 1 84 ? 0.794 10.465 9.499 1.00 95.25 84 PHE A O 1
ATOM 700 N N . GLU A 1 85 ? -1.322 9.974 8.945 1.00 95.62 85 GLU A N 1
ATOM 701 C CA . GLU A 1 85 ? -1.878 10.363 10.241 1.00 95.62 85 GLU A CA 1
ATOM 702 C C . GLU A 1 85 ? -1.424 9.435 11.370 1.00 95.62 85 GLU A C 1
ATOM 704 O O . GLU A 1 85 ? -1.133 9.909 12.469 1.00 95.62 85 GLU A O 1
ATOM 709 N N . PHE A 1 86 ? -1.275 8.139 11.080 1.00 94.94 86 PHE A N 1
ATOM 710 C CA . PHE A 1 86 ? -0.669 7.179 11.998 1.00 94.94 86 PHE A CA 1
ATOM 711 C C . PHE A 1 86 ? 0.781 7.554 12.330 1.00 94.94 86 PHE A C 1
ATOM 713 O O . PHE A 1 86 ? 1.130 7.646 13.505 1.00 94.94 86 PHE A O 1
ATOM 720 N N . ALA A 1 87 ? 1.610 7.836 11.318 1.00 93.94 87 ALA A N 1
ATOM 721 C CA . ALA A 1 87 ? 3.001 8.254 11.517 1.00 93.94 87 ALA A CA 1
ATOM 722 C C . ALA A 1 87 ? 3.127 9.597 12.261 1.00 93.94 87 ALA A C 1
ATOM 724 O O . ALA A 1 87 ? 4.095 9.817 12.983 1.00 93.94 87 ALA A O 1
ATOM 725 N N . GLU A 1 88 ? 2.143 10.485 12.111 1.00 94.94 88 GLU A N 1
ATOM 726 C CA . GLU A 1 88 ? 2.041 11.759 12.834 1.00 94.94 88 GLU A CA 1
ATOM 727 C C . GLU A 1 88 ? 1.465 11.606 14.258 1.00 94.94 88 GLU A C 1
ATOM 729 O O . GLU A 1 88 ? 1.329 12.600 14.970 1.00 94.94 88 GLU A O 1
ATOM 734 N N . GLY A 1 89 ? 1.114 10.388 14.691 1.00 94.12 89 GLY A N 1
ATOM 735 C CA . GLY A 1 89 ? 0.592 10.114 16.033 1.00 94.12 89 GLY A CA 1
ATOM 736 C C . GLY A 1 89 ? -0.837 10.612 16.274 1.00 94.12 89 GLY A C 1
ATOM 737 O O . GLY A 1 89 ? -1.279 10.688 17.420 1.00 94.12 89 GLY A O 1
ATOM 738 N N . LYS A 1 90 ? -1.592 10.944 15.220 1.00 94.88 90 LYS A N 1
ATOM 739 C CA . LYS A 1 90 ? -2.930 11.548 15.350 1.00 94.88 90 LYS A CA 1
ATOM 740 C C . LYS A 1 90 ? -3.993 10.619 15.934 1.00 94.88 90 LYS A C 1
ATOM 742 O O . LYS A 1 90 ? -5.031 11.095 16.379 1.00 94.88 90 LYS A O 1
ATOM 747 N N . TYR A 1 91 ? -3.731 9.317 15.965 1.00 94.31 91 TYR A N 1
ATOM 748 C CA . TYR A 1 91 ? -4.643 8.314 16.515 1.00 94.31 91 TYR A CA 1
ATOM 749 C C . TYR A 1 91 ? -4.394 8.006 18.001 1.00 94.31 91 TYR A C 1
ATOM 751 O O . TYR A 1 91 ? -4.975 7.069 18.534 1.00 94.31 91 TYR A O 1
ATOM 759 N N . ALA A 1 92 ? -3.571 8.798 18.700 1.00 91.00 92 ALA A N 1
ATOM 760 C CA . ALA A 1 92 ? -3.263 8.581 20.118 1.00 91.00 92 ALA A CA 1
ATOM 761 C C . ALA A 1 92 ? -4.498 8.603 21.044 1.00 91.00 92 ALA A C 1
ATOM 763 O O . ALA A 1 92 ? -4.482 7.986 22.105 1.00 91.00 92 ALA A O 1
ATOM 764 N N . SER A 1 93 ? -5.564 9.313 20.658 1.00 92.00 93 SER A N 1
ATOM 765 C CA . SER A 1 93 ? -6.827 9.382 21.407 1.00 92.00 93 SER A CA 1
ATOM 766 C C . SER A 1 93 ? -7.907 8.424 20.893 1.00 92.00 93 SER A C 1
ATOM 768 O O . SER A 1 93 ? -9.047 8.499 21.352 1.00 92.00 93 SER A O 1
ATOM 770 N N . GLU A 1 94 ? -7.595 7.576 19.913 1.00 94.00 94 GLU A N 1
ATOM 771 C CA . GLU A 1 94 ? -8.563 6.646 19.337 1.00 94.00 94 GLU A CA 1
ATOM 772 C C . GLU A 1 94 ? -8.971 5.591 20.376 1.00 94.00 94 GLU A C 1
ATOM 774 O O . GLU A 1 94 ? -8.135 4.979 21.043 1.00 94.00 94 GLU A O 1
ATOM 779 N N . ASN A 1 95 ? -10.275 5.345 20.513 1.00 94.19 95 ASN A N 1
ATOM 780 C CA . ASN A 1 95 ? -10.770 4.298 21.400 1.00 94.19 95 ASN A CA 1
ATOM 781 C C . ASN A 1 95 ? -10.740 2.940 20.686 1.00 94.19 95 ASN A C 1
ATOM 783 O O . ASN A 1 95 ? -11.695 2.577 19.999 1.00 94.19 95 ASN A O 1
ATOM 787 N N . ILE A 1 96 ? -9.661 2.183 20.897 1.00 93.25 96 ILE A N 1
ATOM 788 C CA . ILE A 1 96 ? -9.438 0.861 20.287 1.00 93.25 96 ILE A CA 1
ATOM 789 C C . ILE A 1 96 ? -10.629 -0.085 20.519 1.00 93.25 96 ILE A C 1
ATOM 791 O O . ILE A 1 96 ? -11.061 -0.768 19.596 1.00 93.25 96 ILE A O 1
ATOM 795 N N . SER A 1 97 ? -11.216 -0.087 21.720 1.00 93.81 97 SER A N 1
ATOM 796 C CA . SER A 1 97 ? -12.336 -0.974 22.070 1.00 93.81 97 SER A CA 1
ATOM 797 C C . SER A 1 97 ? -13.655 -0.619 21.373 1.00 93.81 97 SER A C 1
ATOM 799 O O . SER A 1 97 ? -14.586 -1.420 21.399 1.00 93.81 97 SER A O 1
ATOM 801 N N . ALA A 1 98 ? -13.765 0.577 20.786 1.00 96.19 98 ALA A N 1
ATOM 802 C CA . ALA A 1 98 ? -14.945 1.018 20.043 1.00 96.19 98 ALA A CA 1
ATOM 803 C C . ALA A 1 98 ? -14.834 0.768 18.526 1.00 96.19 98 ALA A C 1
ATOM 805 O O . ALA A 1 98 ? -15.796 1.022 17.800 1.00 96.19 98 ALA A O 1
ATOM 806 N N . LEU A 1 99 ? -13.682 0.290 18.042 1.00 96.56 99 LEU A N 1
ATOM 807 C CA . LEU A 1 99 ? -13.462 -0.006 16.628 1.00 96.56 99 LEU A CA 1
ATOM 808 C C . LEU A 1 99 ? -14.275 -1.230 16.191 1.00 96.56 99 LEU A C 1
ATOM 810 O O . LEU A 1 99 ? -14.278 -2.269 16.852 1.00 96.56 99 LEU A O 1
ATOM 814 N N . SER A 1 100 ? -14.941 -1.126 15.040 1.00 97.44 100 SER A N 1
ATOM 815 C CA . SER A 1 100 ? -15.639 -2.262 14.440 1.00 97.44 100 SER A CA 1
ATOM 816 C C . SER A 1 100 ? -14.673 -3.098 13.605 1.00 97.44 100 SER A C 1
ATOM 818 O O . SER A 1 100 ? -14.353 -2.735 12.476 1.00 97.44 100 SER A O 1
ATOM 820 N N . LEU A 1 101 ? -14.241 -4.251 14.119 1.00 96.75 101 LEU A N 1
ATOM 821 C CA . LEU A 1 101 ? -13.290 -5.119 13.407 1.00 96.75 101 LEU A CA 1
ATOM 822 C C . LEU A 1 101 ? -13.848 -5.738 12.120 1.00 96.75 101 LEU A C 1
ATOM 824 O O . LEU A 1 101 ? -13.070 -6.235 11.319 1.00 96.75 101 LEU A O 1
ATOM 828 N N . ASN A 1 102 ? -15.162 -5.669 11.892 1.00 97.81 102 ASN A N 1
ATOM 829 C CA . ASN A 1 102 ? -15.763 -6.083 10.625 1.00 97.81 102 ASN A CA 1
ATOM 830 C C . ASN A 1 102 ? -15.668 -4.997 9.548 1.00 97.81 102 ASN A C 1
ATOM 832 O O . ASN A 1 102 ? -15.917 -5.290 8.392 1.00 97.81 102 ASN A O 1
ATOM 836 N N . LYS A 1 103 ? -15.330 -3.748 9.886 1.00 98.06 103 LYS A N 1
ATOM 837 C CA . LYS A 1 103 ? -15.217 -2.651 8.918 1.00 98.06 103 LYS A CA 1
ATOM 838 C C . LYS A 1 103 ? -13.753 -2.455 8.541 1.00 98.06 103 LYS A C 1
ATOM 840 O O . LYS A 1 103 ? -12.934 -2.195 9.419 1.00 98.06 103 LYS A O 1
ATOM 845 N N . VAL A 1 104 ? -13.440 -2.494 7.246 1.00 97.88 104 VAL A N 1
ATOM 846 C CA . VAL A 1 104 ? -12.066 -2.407 6.707 1.00 97.88 104 VAL A CA 1
ATOM 847 C C . VAL A 1 104 ? -11.214 -1.319 7.367 1.00 97.88 104 VAL A C 1
ATOM 849 O O . VAL A 1 104 ? -10.108 -1.589 7.834 1.00 97.88 104 VAL A O 1
ATOM 852 N N . SER A 1 105 ? -11.725 -0.094 7.438 1.00 97.50 105 SER A N 1
ATOM 853 C CA . SER A 1 105 ? -10.969 1.037 7.979 1.00 97.50 105 SER A CA 1
ATOM 854 C C . SER A 1 105 ? -10.720 0.981 9.485 1.00 97.50 105 SER A C 1
ATOM 856 O O . SER A 1 105 ? -9.642 1.355 9.943 1.00 97.50 105 SER A O 1
ATOM 858 N N . ASP A 1 106 ? -11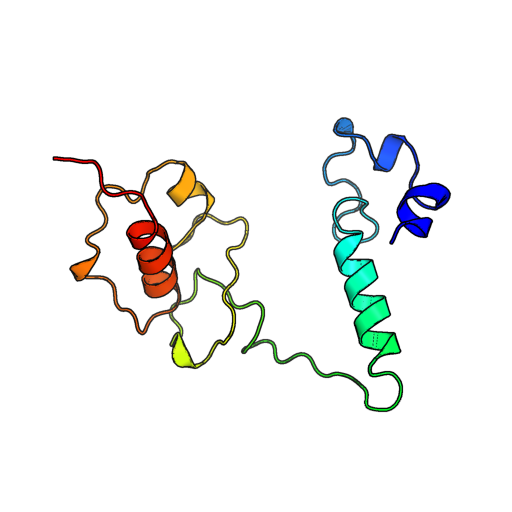.673 0.468 10.260 1.00 97.62 106 ASP A N 1
ATOM 859 C CA . ASP A 1 106 ? -11.496 0.282 11.703 1.00 97.62 106 ASP A CA 1
ATOM 860 C C . ASP A 1 106 ? -10.586 -0.919 11.995 1.00 97.62 106 ASP A C 1
ATOM 862 O O . ASP A 1 106 ? -9.781 -0.861 12.920 1.00 97.62 106 ASP A O 1
ATOM 866 N N . TYR A 1 107 ? -10.659 -1.977 11.184 1.00 97.56 107 TYR A N 1
ATOM 867 C CA . TYR A 1 107 ? -9.744 -3.112 11.267 1.00 97.56 107 TYR A CA 1
ATOM 868 C C . TYR A 1 107 ? -8.296 -2.690 10.987 1.00 97.56 107 TYR A C 1
ATOM 870 O O . TYR A 1 107 ? -7.397 -3.012 11.761 1.00 97.56 107 TYR A O 1
ATOM 878 N N . ALA A 1 108 ? -8.061 -1.916 9.922 1.00 97.00 108 ALA A N 1
ATOM 879 C CA . ALA A 1 108 ? -6.732 -1.396 9.606 1.00 97.00 108 ALA A CA 1
ATOM 880 C C . ALA A 1 108 ? -6.182 -0.502 10.734 1.00 97.00 108 ALA A C 1
ATOM 882 O O . ALA A 1 108 ? -5.024 -0.651 11.129 1.00 97.00 108 ALA A O 1
ATOM 883 N N . MET A 1 109 ? -7.034 0.361 11.303 1.00 96.81 109 MET A N 1
ATOM 884 C CA . MET A 1 109 ? -6.710 1.177 12.478 1.00 96.81 109 MET A CA 1
ATOM 885 C C . MET A 1 109 ? -6.316 0.321 13.680 1.00 96.81 109 MET A C 1
ATOM 887 O O . MET A 1 109 ? -5.277 0.561 14.295 1.00 96.81 109 MET A O 1
ATOM 891 N N . PHE A 1 110 ? -7.125 -0.693 13.992 1.00 96.81 110 PHE A N 1
ATOM 892 C CA . PHE A 1 110 ? -6.878 -1.613 15.093 1.00 96.81 110 PHE A CA 1
ATOM 893 C C . PHE A 1 110 ? -5.526 -2.310 14.935 1.00 96.81 110 PHE A C 1
ATOM 895 O O . PHE A 1 110 ? -4.706 -2.249 15.846 1.00 96.81 110 PHE A O 1
ATOM 902 N N . MET A 1 111 ? -5.264 -2.904 13.767 1.00 95.69 111 MET A N 1
ATOM 903 C CA . MET A 1 111 ? -4.013 -3.618 13.499 1.00 95.69 111 MET A CA 1
ATOM 904 C C . MET A 1 111 ? -2.789 -2.710 13.652 1.00 95.69 111 MET A C 1
ATOM 906 O O . MET A 1 111 ? -1.775 -3.125 14.209 1.00 95.69 111 MET A O 1
ATOM 910 N N . ALA A 1 112 ? -2.878 -1.461 13.188 1.00 94.94 112 ALA A N 1
ATOM 911 C CA . ALA A 1 112 ? -1.785 -0.505 13.310 1.00 94.94 112 ALA A CA 1
ATOM 912 C C . ALA A 1 112 ? -1.520 -0.108 14.771 1.00 94.94 112 ALA A C 1
ATOM 914 O O . ALA A 1 112 ? -0.367 -0.111 15.201 1.00 94.94 112 ALA A O 1
ATOM 915 N N . LEU A 1 113 ? -2.568 0.201 15.541 1.00 94.44 113 LEU A N 1
ATOM 916 C CA . LEU A 1 113 ? -2.443 0.597 16.948 1.00 94.44 113 LEU A CA 1
ATOM 917 C C . LEU A 1 113 ? -2.006 -0.569 17.847 1.00 94.44 113 LEU A C 1
ATOM 919 O O . LEU A 1 113 ? -1.144 -0.379 18.699 1.00 94.44 113 LEU A O 1
ATOM 923 N N . ASP A 1 114 ? -2.543 -1.773 17.636 1.00 93.06 114 ASP A N 1
ATOM 924 C CA . ASP A 1 114 ? -2.185 -2.967 18.419 1.00 93.06 114 ASP A CA 1
ATOM 925 C C . ASP A 1 114 ? -0.735 -3.414 18.174 1.00 93.06 114 ASP A C 1
ATOM 927 O O . ASP A 1 114 ? -0.091 -3.962 19.067 1.00 93.06 114 ASP A O 1
ATOM 931 N N . SER A 1 115 ? -0.182 -3.115 16.992 1.00 91.69 115 SER A N 1
ATOM 932 C CA . SER A 1 115 ? 1.214 -3.426 16.660 1.00 91.69 115 SER A CA 1
ATOM 933 C C . SER A 1 115 ? 2.256 -2.554 17.373 1.00 91.69 115 SER A C 1
ATOM 935 O O . SER A 1 115 ? 3.446 -2.872 17.328 1.00 91.69 115 SER A O 1
ATOM 937 N N . GLN A 1 116 ? 1.846 -1.446 18.000 1.00 88.44 116 GLN A N 1
ATOM 938 C CA . GLN A 1 116 ? 2.773 -0.555 18.696 1.00 88.44 116 GLN A CA 1
ATOM 939 C C . GLN A 1 116 ? 3.277 -1.203 19.992 1.00 88.44 116 GLN A C 1
ATOM 941 O O . GLN A 1 116 ? 2.518 -1.834 20.731 1.00 88.44 116 GLN A O 1
ATOM 946 N N . GLU A 1 117 ? 4.564 -1.016 20.305 1.00 79.12 117 GLU A N 1
ATOM 947 C CA . GLU A 1 117 ? 5.091 -1.403 21.614 1.00 79.12 117 GLU A CA 1
ATOM 948 C C . GLU A 1 117 ? 4.311 -0.668 22.707 1.00 79.12 117 GLU A C 1
ATOM 950 O O . GLU A 1 117 ? 4.252 0.564 22.741 1.00 79.12 117 GLU A O 1
ATOM 955 N N . LYS A 1 118 ? 3.696 -1.430 23.613 1.00 70.81 118 LYS A N 1
ATOM 956 C CA . LYS A 1 118 ? 3.029 -0.849 24.775 1.00 70.81 118 LYS A CA 1
ATOM 957 C C . LYS A 1 118 ? 4.104 -0.210 25.641 1.00 70.81 118 LYS A C 1
ATOM 959 O O . LYS A 1 118 ? 5.033 -0.898 26.062 1.00 70.81 118 LYS A O 1
ATOM 964 N N . ALA A 1 119 ? 3.979 1.091 25.898 1.00 59.22 119 ALA A N 1
ATOM 965 C CA . ALA A 1 119 ? 4.853 1.772 26.840 1.00 59.22 119 ALA A CA 1
ATOM 966 C C . ALA A 1 119 ? 4.843 0.999 28.167 1.00 59.22 119 ALA A C 1
ATOM 968 O O . ALA A 1 119 ? 3.774 0.725 28.720 1.00 59.22 119 ALA A O 1
ATOM 969 N N . SER A 1 120 ? 6.028 0.598 28.632 1.00 50.47 120 SER A N 1
ATOM 970 C CA . SER A 1 120 ? 6.178 -0.010 29.952 1.00 50.47 120 SER A CA 1
ATOM 971 C C . SER A 1 120 ? 5.615 0.946 31.015 1.00 50.47 120 SER A C 1
ATOM 973 O O . SER A 1 120 ? 5.825 2.155 30.881 1.00 50.47 120 SER A O 1
ATOM 975 N N . PRO A 1 121 ? 4.885 0.422 32.016 1.00 54.78 121 PRO A N 1
ATOM 976 C CA . PRO A 1 121 ? 4.226 1.227 33.043 1.00 54.78 121 PRO A CA 1
ATOM 977 C C . PRO A 1 121 ? 5.195 2.077 33.871 1.00 54.78 121 PRO A C 1
ATOM 979 O O . PRO A 1 121 ? 6.369 1.666 34.034 1.00 54.78 121 PRO A O 1
#